Protein AF-A0ABD2I333-F1 (afdb_monomer)

Structure (mmCIF, N/CA/C/O backbone):
data_AF-A0ABD2I333-F1
#
_entry.id   AF-A0ABD2I333-F1
#
loop_
_atom_site.group_PDB
_atom_site.id
_atom_site.type_symbol
_atom_site.label_atom_id
_atom_site.label_alt_id
_atom_site.label_comp_id
_atom_site.label_asym_id
_atom_site.label_entity_id
_atom_site.label_seq_id
_atom_site.pdbx_PDB_ins_code
_atom_site.Cartn_x
_atom_site.Cartn_y
_atom_site.Cartn_z
_atom_site.occupancy
_atom_site.B_iso_or_equiv
_atom_site.auth_seq_id
_atom_site.auth_comp_id
_atom_site.auth_asym_id
_atom_site.auth_atom_id
_atom_site.pdbx_PDB_model_num
ATOM 1 N N . MET A 1 1 ? 0.057 -16.371 -21.407 1.00 46.62 1 MET A N 1
ATOM 2 C CA . MET A 1 1 ? 1.078 -15.307 -21.569 1.00 46.62 1 MET A CA 1
ATOM 3 C C . MET A 1 1 ? 0.359 -13.962 -21.613 1.00 46.62 1 MET A C 1
ATOM 5 O O . MET A 1 1 ? -0.645 -13.895 -22.303 1.00 46.62 1 MET A O 1
ATOM 9 N N . LEU A 1 2 ? 0.805 -12.925 -20.886 1.00 60.25 2 LEU A N 1
ATOM 10 C CA . LEU A 1 2 ? 0.185 -11.587 -20.976 1.00 60.25 2 LEU A CA 1
ATOM 11 C C . LEU A 1 2 ? 0.346 -11.010 -22.398 1.00 60.25 2 LEU A C 1
ATOM 13 O O . LEU A 1 2 ? 1.475 -10.897 -22.891 1.00 60.25 2 LEU A O 1
ATOM 17 N N . ASP A 1 3 ? -0.775 -10.639 -23.018 1.00 67.31 3 ASP A N 1
ATOM 18 C CA . ASP A 1 3 ? -0.886 -10.197 -24.413 1.00 67.31 3 ASP A CA 1
ATOM 19 C C . ASP A 1 3 ? -0.136 -8.875 -24.718 1.00 67.31 3 ASP A C 1
ATOM 21 O O . ASP A 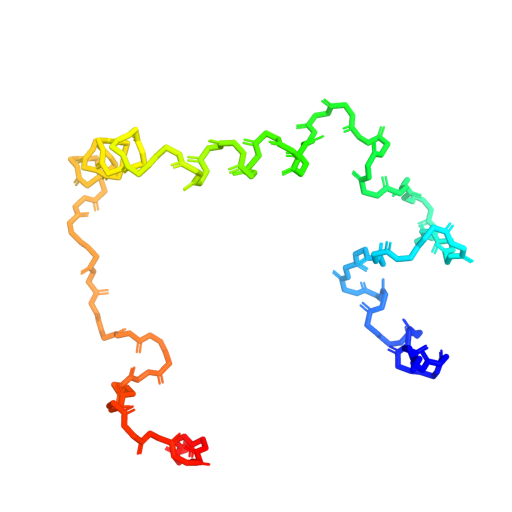1 3 ? 0.159 -8.070 -23.826 1.00 67.31 3 ASP A O 1
ATOM 25 N N . LYS A 1 4 ? 0.313 -8.687 -25.973 1.00 58.16 4 LYS A N 1
ATOM 26 C CA . LYS A 1 4 ? 1.065 -7.495 -26.439 1.00 58.16 4 LYS A CA 1
ATOM 27 C C . LYS A 1 4 ? 0.179 -6.285 -26.712 1.00 58.16 4 LYS A C 1
ATOM 29 O O . LYS A 1 4 ? 0.643 -5.174 -26.473 1.00 58.16 4 LYS A O 1
ATOM 34 N N . ALA A 1 5 ? -1.069 -6.474 -27.118 1.00 56.00 5 ALA A N 1
ATOM 35 C CA . ALA A 1 5 ? -1.946 -5.388 -27.534 1.00 56.00 5 ALA A CA 1
ATOM 36 C C . ALA A 1 5 ? -2.587 -4.651 -26.345 1.00 56.00 5 ALA A C 1
ATOM 38 O O . ALA A 1 5 ? -2.679 -3.426 -26.372 1.00 56.00 5 ALA A O 1
ATOM 39 N N . THR A 1 6 ? -2.918 -5.338 -25.243 1.00 55.22 6 THR A N 1
ATOM 40 C CA . THR A 1 6 ? -3.460 -4.686 -24.024 1.00 55.22 6 THR A CA 1
ATOM 41 C C . THR A 1 6 ? -2.461 -3.717 -23.359 1.00 55.22 6 THR A C 1
ATOM 43 O O . THR A 1 6 ? -2.850 -2.809 -22.623 1.00 55.22 6 THR A O 1
ATOM 46 N N . ARG A 1 7 ? -1.157 -3.864 -23.647 1.00 55.00 7 ARG A N 1
ATOM 47 C CA . ARG A 1 7 ? -0.067 -3.072 -23.048 1.00 55.00 7 ARG A CA 1
ATOM 48 C C . ARG A 1 7 ? -0.085 -1.599 -23.416 1.00 55.00 7 ARG A C 1
ATOM 50 O O . ARG A 1 7 ? 0.146 -0.779 -22.538 1.00 55.00 7 ARG A O 1
ATOM 57 N N . CYS A 1 8 ? -0.328 -1.266 -24.681 1.00 50.44 8 CYS A N 1
ATOM 58 C CA . CYS A 1 8 ? -0.147 0.107 -25.152 1.00 50.44 8 CYS A CA 1
ATOM 59 C C . CYS A 1 8 ? -1.210 1.053 -24.572 1.00 50.44 8 CYS A C 1
ATOM 61 O O . CYS A 1 8 ? -0.891 2.185 -24.234 1.00 50.44 8 CYS A O 1
ATOM 63 N N . PHE A 1 9 ? -2.440 0.568 -24.356 1.00 47.75 9 PHE A N 1
ATOM 64 C CA . PHE A 1 9 ? -3.505 1.363 -23.739 1.00 47.75 9 PHE A CA 1
ATOM 65 C C . PHE A 1 9 ? -3.381 1.434 -22.204 1.00 47.75 9 PHE A C 1
ATOM 67 O O . PHE A 1 9 ? -3.504 2.513 -21.630 1.00 47.75 9 PHE A O 1
ATOM 74 N N . MET A 1 10 ? -3.061 0.325 -21.517 1.00 55.94 10 MET A N 1
ATOM 75 C CA . MET A 1 10 ? -2.945 0.323 -20.045 1.00 55.94 10 MET A CA 1
ATOM 76 C C . MET A 1 10 ? -1.641 0.944 -19.512 1.00 55.94 10 MET A C 1
ATOM 78 O O . MET A 1 10 ? -1.660 1.522 -18.425 1.00 55.94 10 MET A O 1
ATOM 82 N N . GLN A 1 11 ? -0.524 0.903 -20.256 1.00 57.22 11 GLN A N 1
ATOM 83 C CA . GLN A 1 11 ? 0.726 1.574 -19.842 1.00 57.22 11 GLN A CA 1
ATOM 84 C C . GLN A 1 11 ? 0.620 3.100 -19.799 1.00 57.22 11 GLN A C 1
ATOM 86 O O . GLN A 1 11 ? 1.475 3.758 -19.208 1.00 57.22 11 GLN A O 1
ATOM 91 N N . ILE A 1 12 ? -0.416 3.683 -20.406 1.00 55.56 12 ILE A N 1
ATOM 92 C CA . ILE A 1 12 ? -0.676 5.120 -20.292 1.00 55.56 12 ILE A CA 1
ATOM 93 C C . ILE A 1 12 ? -1.060 5.474 -18.848 1.00 55.56 12 ILE A C 1
ATOM 95 O O . ILE A 1 12 ? -0.764 6.589 -18.415 1.00 55.56 12 ILE A O 1
ATOM 99 N N . LEU A 1 13 ? -1.667 4.533 -18.110 1.00 68.00 13 LEU A N 1
ATOM 100 C CA . LEU A 1 13 ? -2.219 4.756 -16.776 1.00 68.00 13 LEU A CA 1
ATOM 101 C C . LEU A 1 13 ? -1.285 4.322 -15.637 1.00 68.00 13 LEU A C 1
ATOM 103 O O . LEU A 1 13 ? -1.325 4.963 -14.591 1.00 68.00 13 LEU A O 1
ATOM 107 N N . GLN A 1 14 ? -0.476 3.262 -15.799 1.00 80.44 14 GLN A N 1
ATOM 108 C CA . GLN A 1 14 ? 0.351 2.672 -14.723 1.00 80.44 14 GLN A CA 1
ATOM 109 C C . GLN A 1 14 ? 1.591 1.900 -15.243 1.00 80.44 14 GLN A C 1
ATOM 111 O O . GLN A 1 14 ? 1.745 1.663 -16.443 1.00 80.44 14 GLN A O 1
ATOM 116 N N . TRP A 1 15 ? 2.475 1.470 -14.326 1.00 86.62 15 TRP A N 1
ATOM 117 C CA . TRP A 1 15 ? 3.663 0.654 -14.629 1.00 86.62 15 TRP A CA 1
ATOM 118 C C . TRP A 1 15 ? 3.340 -0.793 -15.023 1.00 86.62 15 TRP A C 1
ATOM 120 O O . TRP A 1 15 ? 2.415 -1.421 -14.511 1.00 86.62 15 TRP A O 1
ATOM 130 N N . SER A 1 16 ? 4.184 -1.357 -15.889 1.00 85.62 16 SER A N 1
ATOM 131 C CA . SER A 1 16 ? 4.183 -2.786 -16.205 1.00 85.62 16 SER A CA 1
ATOM 132 C C . SER A 1 16 ? 4.880 -3.594 -15.103 1.00 85.62 16 SER A C 1
ATOM 134 O O . SER A 1 16 ? 5.903 -3.179 -14.566 1.00 85.62 16 SER A O 1
ATOM 136 N N . VAL A 1 17 ? 4.375 -4.799 -14.821 1.00 86.81 17 VAL A N 1
ATOM 137 C CA . VAL A 1 17 ? 5.045 -5.783 -13.942 1.00 86.81 17 VAL A CA 1
ATOM 138 C C . VAL A 1 17 ? 6.224 -6.464 -14.654 1.00 86.81 17 VAL A C 1
ATOM 140 O O . VAL A 1 17 ? 7.150 -6.979 -14.029 1.00 86.81 17 VAL A O 1
ATOM 143 N N . ARG A 1 18 ? 6.199 -6.494 -15.990 1.00 86.62 18 ARG A N 1
ATOM 144 C CA . ARG A 1 18 ? 7.224 -7.143 -16.810 1.00 86.62 18 ARG A CA 1
ATOM 145 C C . ARG A 1 18 ? 8.491 -6.299 -16.898 1.00 86.62 18 ARG A C 1
ATOM 147 O O . ARG A 1 18 ? 8.412 -5.124 -17.235 1.00 86.62 18 ARG A O 1
ATOM 154 N N . LYS A 1 19 ? 9.649 -6.942 -16.729 1.00 86.31 19 LYS A N 1
ATOM 155 C CA . LYS A 1 19 ? 10.975 -6.313 -16.871 1.00 86.31 19 LYS A CA 1
ATOM 156 C C . LYS A 1 19 ? 11.367 -6.009 -18.317 1.00 86.31 19 LYS A C 1
ATOM 158 O O . LYS A 1 19 ? 12.159 -5.110 -18.552 1.00 86.31 19 LYS A O 1
ATOM 163 N N . ASP A 1 20 ? 10.835 -6.767 -19.273 1.00 84.94 20 ASP A N 1
ATOM 164 C CA . ASP A 1 20 ? 11.149 -6.632 -20.701 1.00 84.94 20 ASP A CA 1
ATOM 165 C C . ASP A 1 20 ? 10.273 -5.593 -21.419 1.00 84.94 20 ASP A C 1
ATOM 167 O O . ASP A 1 20 ? 10.356 -5.431 -22.633 1.00 84.94 20 ASP A O 1
ATOM 171 N N . VAL A 1 21 ? 9.407 -4.902 -20.677 1.00 82.69 21 VAL A N 1
ATOM 172 C CA . VAL A 1 21 ? 8.562 -3.828 -21.191 1.00 82.69 21 VAL A CA 1
ATOM 173 C C . VAL A 1 21 ? 9.124 -2.510 -20.662 1.00 82.69 21 VAL A C 1
ATOM 175 O O . VAL A 1 21 ? 9.181 -2.349 -19.441 1.00 82.69 21 VAL A O 1
ATOM 178 N N . PRO A 1 22 ? 9.546 -1.576 -21.531 1.00 82.44 22 PRO A N 1
ATOM 179 C CA . PRO A 1 22 ? 10.082 -0.299 -21.082 1.00 82.44 22 PRO A CA 1
ATOM 180 C C . PRO A 1 22 ? 9.003 0.519 -20.364 1.00 82.44 22 PRO A C 1
ATOM 182 O O . PRO A 1 22 ? 7.812 0.416 -20.675 1.00 82.44 22 PRO A O 1
ATOM 185 N N . ALA A 1 23 ? 9.430 1.325 -19.394 1.00 83.88 23 ALA A N 1
ATOM 186 C CA . ALA A 1 23 ? 8.574 2.332 -18.787 1.00 83.88 23 ALA A C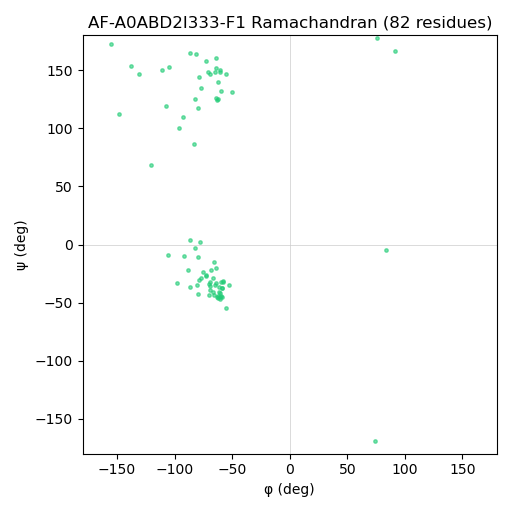A 1
ATOM 187 C C . ALA A 1 23 ? 8.171 3.387 -19.833 1.00 83.88 23 ALA A C 1
ATOM 189 O O . ALA A 1 23 ? 8.807 3.520 -20.878 1.00 83.88 23 ALA A O 1
ATOM 190 N N . LYS A 1 24 ? 7.097 4.127 -19.548 1.00 83.50 24 LYS A N 1
ATOM 191 C CA . LYS A 1 24 ? 6.667 5.255 -20.381 1.00 83.50 24 LYS A CA 1
ATOM 192 C C . LYS A 1 24 ? 7.768 6.321 -20.433 1.00 83.50 24 LYS A C 1
ATOM 194 O O . LYS A 1 24 ? 8.474 6.515 -19.444 1.00 83.50 24 LYS A O 1
ATOM 199 N N . ASP A 1 25 ? 7.871 7.034 -21.552 1.00 82.75 25 ASP A N 1
ATOM 200 C CA . ASP A 1 25 ? 8.866 8.094 -21.742 1.00 82.75 25 ASP A CA 1
ATOM 201 C C . ASP A 1 25 ? 8.880 9.092 -20.574 1.00 82.75 25 ASP A C 1
ATOM 203 O O . ASP A 1 25 ? 7.837 9.576 -20.129 1.00 82.75 25 ASP A O 1
ATOM 207 N N . GLY A 1 26 ? 10.079 9.378 -20.059 1.00 85.62 26 GLY A N 1
ATOM 208 C CA . GLY A 1 26 ? 10.291 10.250 -18.899 1.00 85.62 26 GLY A CA 1
ATOM 209 C C . GLY A 1 26 ? 10.132 9.573 -17.530 1.00 85.62 26 GLY A C 1
ATOM 210 O O . GLY A 1 26 ? 10.430 10.199 -16.513 1.00 85.62 26 GLY A O 1
ATOM 211 N N . PHE A 1 27 ? 9.727 8.300 -17.478 1.00 86.75 27 PHE A N 1
ATOM 212 C CA . PHE A 1 27 ? 9.595 7.535 -16.238 1.00 86.75 27 PHE A CA 1
ATOM 213 C C . PHE A 1 27 ? 10.646 6.433 -16.133 1.00 86.75 27 PHE A C 1
ATOM 215 O O . PHE A 1 27 ? 11.096 5.856 -17.120 1.00 86.75 27 PHE A O 1
ATOM 222 N N . LYS A 1 28 ? 11.015 6.122 -14.891 1.00 90.38 28 LYS A N 1
ATOM 223 C CA . LYS A 1 28 ? 11.801 4.933 -14.560 1.00 90.38 28 LYS A CA 1
ATOM 224 C C . LYS A 1 28 ? 10.862 3.748 -14.360 1.00 90.38 28 LYS A C 1
ATOM 226 O O . LYS A 1 28 ? 9.654 3.928 -14.169 1.00 90.38 28 LYS A O 1
ATOM 231 N N . GLN A 1 29 ? 11.400 2.535 -14.365 1.00 90.62 29 GLN A N 1
ATOM 232 C CA . GLN A 1 29 ? 10.638 1.373 -13.917 1.00 90.62 29 GLN A CA 1
ATOM 233 C C . GLN A 1 29 ? 10.216 1.558 -12.455 1.00 90.62 29 GLN A C 1
ATOM 235 O O . GLN A 1 29 ? 10.915 2.201 -11.669 1.00 90.62 29 GLN A O 1
ATOM 240 N N . SER A 1 30 ? 9.080 0.981 -12.060 1.00 90.44 30 SER A N 1
ATOM 241 C CA . SER A 1 30 ? 8.506 1.202 -10.722 1.00 90.44 30 SER A CA 1
ATOM 242 C C . SER A 1 30 ? 9.458 0.811 -9.587 1.00 90.44 30 SER A C 1
ATOM 244 O O . SER A 1 30 ? 9.474 1.455 -8.543 1.00 90.44 30 SER A O 1
ATOM 246 N N . TRP A 1 31 ? 10.301 -0.203 -9.797 1.00 92.19 31 TRP A N 1
ATOM 247 C CA . TRP A 1 31 ? 11.287 -0.681 -8.820 1.00 92.19 31 TRP A CA 1
ATOM 248 C C . TRP A 1 31 ? 12.601 0.117 -8.776 1.00 92.19 31 TRP A C 1
ATOM 250 O O . TRP A 1 31 ? 13.469 -0.199 -7.966 1.00 92.19 31 TRP A O 1
ATOM 260 N N . GLU A 1 32 ? 12.789 1.123 -9.632 1.00 93.19 32 GLU A N 1
ATOM 261 C CA . GLU A 1 32 ? 14.007 1.952 -9.654 1.00 93.19 32 GLU A CA 1
ATOM 262 C C . GLU A 1 32 ? 13.891 3.210 -8.778 1.00 93.19 32 GLU A C 1
ATOM 264 O O . GLU A 1 32 ? 14.883 3.908 -8.537 1.00 93.19 32 GLU A O 1
ATOM 269 N N . TYR A 1 33 ? 12.690 3.520 -8.287 1.00 93.75 33 TYR A N 1
ATOM 270 C CA . TYR A 1 33 ? 12.449 4.651 -7.399 1.00 93.75 33 TYR A CA 1
ATOM 271 C C . TYR A 1 33 ? 12.859 4.308 -5.968 1.00 93.75 33 TYR A C 1
ATOM 273 O O . TYR A 1 33 ? 12.263 3.446 -5.337 1.00 93.75 33 TYR A O 1
ATOM 281 N N . LYS A 1 34 ? 13.841 5.026 -5.411 1.00 93.12 34 LYS A N 1
ATOM 282 C CA . LYS A 1 34 ? 14.294 4.814 -4.022 1.00 93.12 34 LYS A CA 1
ATOM 283 C C . LYS A 1 34 ? 13.253 5.230 -2.978 1.00 93.12 34 LYS A C 1
ATOM 285 O O . LYS A 1 34 ? 13.316 4.774 -1.844 1.00 93.12 34 LYS A O 1
ATOM 290 N N . GLN A 1 35 ? 12.322 6.104 -3.357 1.00 92.38 35 GLN A N 1
ATOM 291 C CA . GLN A 1 35 ? 11.251 6.607 -2.497 1.00 92.38 35 GLN A CA 1
ATOM 292 C C . GLN A 1 35 ? 10.074 5.629 -2.359 1.00 92.38 35 GLN A C 1
ATOM 294 O O . GLN A 1 35 ? 9.200 5.860 -1.531 1.00 92.38 35 GLN A O 1
ATOM 299 N N . SER A 1 36 ? 10.024 4.563 -3.165 1.00 92.12 36 SER A N 1
ATOM 300 C CA . SER A 1 36 ? 8.940 3.578 -3.152 1.00 92.12 36 SER A CA 1
ATOM 301 C C . SER A 1 36 ? 9.501 2.161 -3.092 1.00 92.12 36 SER A C 1
ATOM 303 O O . SER A 1 36 ? 10.570 1.874 -3.622 1.00 92.12 36 SER A O 1
ATOM 305 N N . SER A 1 37 ? 8.791 1.251 -2.427 1.00 94.94 37 SER A N 1
ATOM 306 C CA . SER A 1 37 ? 9.217 -0.142 -2.312 1.00 94.94 37 SER A CA 1
ATOM 307 C C . SER A 1 37 ? 8.021 -1.077 -2.237 1.00 94.94 37 SER A C 1
ATOM 309 O O . SER A 1 37 ? 7.324 -1.134 -1.225 1.00 94.94 37 SER A O 1
ATOM 311 N N . HIS A 1 38 ? 7.836 -1.883 -3.285 1.00 93.94 38 HIS A N 1
ATOM 312 C CA . HIS A 1 38 ? 6.814 -2.933 -3.301 1.00 93.94 38 HIS A CA 1
ATOM 313 C C . HIS A 1 38 ? 7.017 -3.939 -2.155 1.00 93.94 38 HIS A C 1
ATOM 315 O O . HIS A 1 38 ? 6.055 -4.354 -1.521 1.00 93.94 38 HIS A O 1
ATOM 321 N N . LYS A 1 39 ? 8.278 -4.259 -1.828 1.00 95.81 39 LYS A N 1
ATOM 322 C CA . LYS A 1 39 ? 8.623 -5.178 -0.730 1.00 95.81 39 LYS A CA 1
ATOM 323 C C . LYS A 1 39 ? 8.312 -4.603 0.649 1.00 95.81 39 LYS A C 1
ATOM 325 O O . LYS A 1 39 ? 8.042 -5.354 1.575 1.00 95.81 39 LYS A O 1
ATOM 330 N N . ALA A 1 40 ? 8.413 -3.285 0.820 1.00 96.50 40 ALA A N 1
ATOM 331 C CA . ALA A 1 40 ? 8.065 -2.661 2.094 1.00 96.50 40 ALA A CA 1
ATOM 332 C C . ALA A 1 40 ? 6.553 -2.732 2.336 1.00 96.50 40 ALA A C 1
ATOM 334 O O . ALA A 1 40 ? 6.134 -3.016 3.452 1.00 96.50 40 ALA A O 1
ATOM 335 N N . PHE A 1 41 ? 5.751 -2.538 1.284 1.00 96.69 41 PHE A N 1
ATOM 336 C CA . PHE A 1 41 ? 4.301 -2.682 1.373 1.00 96.69 41 PHE A CA 1
ATOM 337 C C . PHE A 1 41 ? 3.870 -4.133 1.632 1.00 96.69 41 PHE A C 1
ATOM 339 O O . PHE A 1 41 ? 3.001 -4.364 2.464 1.00 96.69 41 PH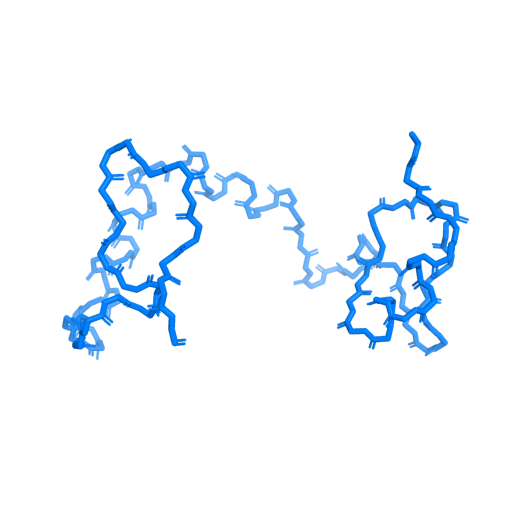E A O 1
ATOM 346 N N . GLU A 1 42 ? 4.516 -5.109 0.986 1.00 97.81 42 GLU A N 1
ATOM 347 C CA . GLU A 1 42 ? 4.320 -6.538 1.272 1.00 97.81 42 GLU A CA 1
ATOM 348 C C . GLU A 1 42 ? 4.558 -6.846 2.758 1.00 97.81 42 GLU A C 1
ATOM 350 O O . GLU A 1 42 ? 3.647 -7.304 3.441 1.00 97.81 42 GLU A O 1
ATOM 355 N N . LYS A 1 43 ? 5.727 -6.467 3.290 1.00 97.81 43 LYS A N 1
ATOM 356 C CA . LYS A 1 43 ? 6.061 -6.647 4.713 1.00 97.81 43 LYS A CA 1
ATOM 357 C C . LYS A 1 43 ? 5.087 -5.948 5.659 1.00 97.81 43 LYS A C 1
ATOM 359 O O . LYS A 1 43 ? 4.790 -6.471 6.725 1.00 97.81 43 LYS A O 1
ATOM 364 N N . PHE A 1 44 ? 4.609 -4.760 5.290 1.00 97.81 44 PHE A N 1
ATOM 365 C CA . PHE A 1 44 ? 3.592 -4.053 6.066 1.00 97.81 44 PHE A CA 1
ATOM 366 C C . PHE A 1 44 ? 2.287 -4.854 6.126 1.00 97.81 44 PHE A C 1
ATOM 368 O O . PHE A 1 44 ? 1.707 -4.986 7.194 1.00 97.81 44 PHE A O 1
ATOM 375 N N . MET A 1 45 ? 1.842 -5.423 5.004 1.00 98.12 45 MET A N 1
ATOM 376 C CA . MET A 1 45 ? 0.589 -6.179 4.934 1.00 98.12 45 MET A CA 1
ATOM 377 C C . MET A 1 45 ? 0.649 -7.550 5.622 1.00 98.12 45 MET A C 1
ATOM 379 O O . MET A 1 45 ? -0.399 -8.038 6.055 1.00 98.12 45 MET A O 1
ATOM 383 N N . GLU A 1 46 ? 1.839 -8.151 5.723 1.00 98.06 46 GLU A N 1
ATOM 384 C CA . GLU A 1 46 ? 2.081 -9.401 6.458 1.00 98.06 46 GLU A CA 1
ATOM 385 C C . GLU A 1 46 ? 1.856 -9.246 7.973 1.00 98.06 46 GLU A C 1
ATOM 387 O O . GLU A 1 46 ? 1.326 -10.158 8.610 1.00 98.06 46 GLU A O 1
ATOM 392 N N . ASP A 1 47 ? 2.184 -8.086 8.553 1.00 98.12 47 ASP A N 1
ATOM 393 C CA . ASP A 1 47 ? 1.927 -7.780 9.965 1.00 98.12 47 ASP A CA 1
ATOM 394 C C . ASP A 1 47 ? 0.488 -7.282 10.175 1.00 98.12 47 ASP A C 1
ATOM 396 O O . ASP A 1 47 ? 0.193 -6.083 10.178 1.00 98.12 47 ASP A O 1
ATOM 400 N N . ARG A 1 48 ? -0.439 -8.227 10.362 1.00 98.12 48 ARG A N 1
ATOM 401 C CA . ARG A 1 48 ? -1.857 -7.907 10.585 1.00 98.12 48 ARG A CA 1
ATOM 402 C C . ARG A 1 48 ? -2.087 -7.071 11.846 1.00 98.12 48 ARG A C 1
ATOM 404 O O . ARG A 1 48 ? -2.926 -6.172 11.806 1.00 98.12 48 ARG A O 1
ATOM 411 N N . ASP A 1 49 ? -1.337 -7.308 12.919 1.00 98.31 49 ASP A N 1
ATOM 412 C CA . ASP A 1 49 ? -1.494 -6.571 14.178 1.00 98.31 49 ASP A CA 1
ATOM 413 C C . ASP A 1 49 ? -1.027 -5.119 14.036 1.00 98.31 49 ASP A C 1
ATOM 415 O O . ASP A 1 49 ? -1.708 -4.190 14.485 1.00 98.31 49 ASP A O 1
ATOM 419 N N . GLY A 1 50 ? 0.118 -4.905 13.383 1.00 97.94 50 GLY A N 1
ATOM 420 C CA . GLY A 1 50 ? 0.636 -3.575 13.077 1.00 97.94 50 GLY A CA 1
ATOM 421 C C . GLY A 1 50 ? -0.323 -2.770 12.199 1.00 97.94 50 GLY A C 1
ATOM 422 O O . GLY A 1 50 ? -0.620 -1.610 12.507 1.00 97.94 50 GLY A O 1
ATOM 423 N N . VAL A 1 51 ? -0.874 -3.399 11.155 1.00 98.06 51 VAL A N 1
ATOM 424 C CA . VAL A 1 51 ? -1.858 -2.777 10.254 1.00 98.06 51 VAL A CA 1
ATOM 425 C C . VAL A 1 51 ? -3.117 -2.343 11.005 1.00 98.06 51 VAL A C 1
ATOM 427 O O . VAL A 1 51 ? -3.576 -1.215 10.8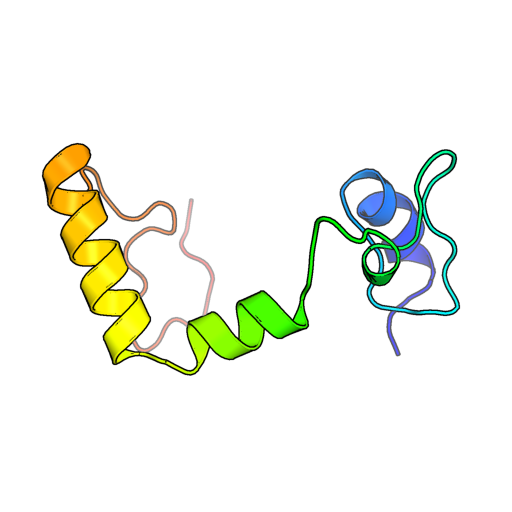16 1.00 98.06 51 VAL A O 1
ATOM 430 N N . GLU A 1 52 ? -3.684 -3.192 11.867 1.00 97.75 52 GLU A N 1
ATOM 431 C CA . GLU A 1 52 ? -4.917 -2.848 12.590 1.00 97.75 52 GLU A CA 1
ATOM 432 C C . GLU A 1 52 ? -4.699 -1.747 13.640 1.00 97.75 52 GLU A C 1
ATOM 434 O O . GLU A 1 52 ? -5.542 -0.854 13.782 1.00 97.75 52 GLU A O 1
ATOM 439 N N . ARG A 1 53 ? -3.542 -1.720 14.318 1.00 97.75 53 ARG A N 1
ATOM 440 C CA . ARG A 1 53 ? -3.186 -0.610 15.223 1.00 97.75 53 ARG A CA 1
ATOM 441 C C . ARG A 1 53 ? -3.063 0.710 14.470 1.00 97.75 53 ARG A C 1
ATOM 443 O O . ARG A 1 53 ? -3.604 1.718 14.922 1.00 97.75 53 ARG A O 1
ATOM 450 N N . PHE A 1 54 ? -2.392 0.703 13.320 1.00 97.38 54 PHE A N 1
ATOM 451 C CA . PHE A 1 54 ? -2.251 1.891 12.481 1.00 97.38 54 PHE A CA 1
ATOM 452 C C . PHE A 1 54 ? -3.609 2.393 11.970 1.00 97.38 54 PHE A C 1
ATOM 454 O O . PHE A 1 54 ? -3.912 3.578 12.100 1.00 97.38 54 PHE A O 1
ATOM 461 N N . LYS A 1 55 ? -4.474 1.499 11.473 1.00 96.31 55 LYS A N 1
ATOM 462 C CA . LYS A 1 55 ? -5.842 1.853 11.055 1.00 96.31 55 LYS A CA 1
ATOM 463 C C . LYS A 1 55 ? -6.653 2.462 12.199 1.00 96.31 55 LYS A C 1
ATOM 465 O O . LYS A 1 55 ? -7.277 3.497 12.005 1.00 96.31 55 LYS A O 1
ATOM 470 N N . THR A 1 56 ? -6.589 1.872 13.394 1.00 96.19 56 THR A N 1
ATOM 471 C CA . THR A 1 56 ? -7.277 2.399 14.586 1.00 96.19 56 THR A CA 1
ATOM 472 C C . THR A 1 56 ? -6.786 3.806 14.934 1.00 96.19 56 THR A C 1
ATOM 474 O O . THR A 1 56 ? -7.584 4.690 15.233 1.00 96.19 56 THR A O 1
ATOM 477 N N . GLN A 1 57 ? -5.473 4.047 14.838 1.00 96.94 57 GLN A N 1
ATOM 478 C CA . GLN A 1 57 ? -4.903 5.385 15.014 1.00 96.94 57 GLN A CA 1
ATOM 479 C C . GLN A 1 57 ? -5.454 6.383 13.995 1.00 96.94 57 GLN A C 1
ATOM 481 O O . GLN A 1 57 ? -5.829 7.488 14.375 1.00 96.94 57 GLN A O 1
ATOM 486 N N . MET A 1 58 ? -5.557 5.994 12.722 1.00 97.12 58 MET A N 1
ATOM 487 C CA . MET A 1 58 ? -6.151 6.842 11.687 1.00 97.12 58 MET A CA 1
ATOM 488 C C . MET A 1 58 ? -7.620 7.170 11.979 1.00 97.12 58 MET 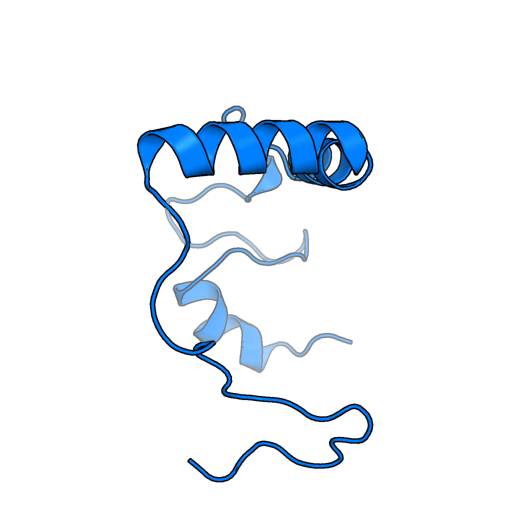A C 1
ATOM 490 O O . MET A 1 58 ? -8.008 8.326 11.815 1.00 97.12 58 MET A O 1
ATOM 494 N N . SER A 1 59 ? -8.418 6.214 12.466 1.00 95.88 59 SER A N 1
ATOM 495 C CA . SER A 1 59 ? -9.822 6.458 12.833 1.00 95.88 59 SER A CA 1
ATOM 496 C C . SER A 1 59 ? -9.974 7.524 13.921 1.00 95.88 59 SER A C 1
ATOM 498 O O . SER A 1 59 ? -10.926 8.297 13.878 1.00 95.88 59 SER A O 1
ATOM 500 N N . PHE A 1 60 ? -9.024 7.650 14.856 1.00 95.81 60 PHE A N 1
ATOM 501 C CA . PHE A 1 60 ? -9.063 8.747 15.835 1.00 95.81 60 PHE A CA 1
ATOM 502 C C . PHE A 1 60 ? -8.928 10.131 15.189 1.00 95.81 60 PHE A C 1
ATOM 504 O O . PHE A 1 60 ? -9.518 11.089 15.682 1.00 95.81 60 PHE A O 1
ATOM 511 N N . PHE A 1 61 ? -8.163 10.251 14.101 1.00 95.81 61 PHE A N 1
ATOM 512 C CA . PHE A 1 61 ? -7.952 11.531 13.418 1.00 95.81 61 PHE A CA 1
ATOM 513 C C . PHE A 1 61 ? -9.029 11.841 12.378 1.00 95.81 61 PHE A C 1
ATOM 515 O O . PHE A 1 61 ? -9.400 13.002 12.217 1.00 95.81 61 PHE A O 1
ATOM 522 N N . PHE A 1 62 ? -9.515 10.826 11.663 1.00 95.88 62 PHE A N 1
ATOM 523 C CA . PHE A 1 62 ? -10.416 11.003 10.520 1.00 95.88 62 PHE A CA 1
ATOM 524 C C . PHE A 1 62 ? -11.874 10.626 10.812 1.00 95.88 62 PHE A C 1
ATOM 526 O O . PHE A 1 62 ? -12.748 10.913 9.997 1.00 95.88 62 PHE A O 1
ATOM 533 N N . GLY A 1 63 ? -12.145 10.026 11.972 1.00 93.19 63 GLY A N 1
ATOM 534 C CA . GLY A 1 63 ? -13.434 9.426 12.292 1.00 93.19 63 GLY A CA 1
ATOM 535 C C . GLY A 1 63 ? -13.649 8.086 11.586 1.00 93.19 63 GLY A C 1
ATOM 536 O O . GLY A 1 63 ? -12.817 7.612 10.809 1.00 93.19 63 GLY A O 1
ATOM 537 N N . GLU 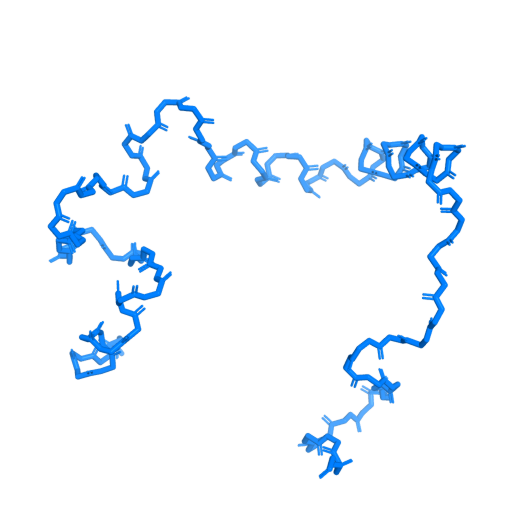A 1 64 ? -14.792 7.466 11.869 1.00 93.06 64 GLU A N 1
ATOM 538 C CA . GLU A 1 64 ? -15.203 6.228 11.206 1.00 93.06 64 GLU A CA 1
ATOM 539 C C . GLU A 1 64 ? -15.555 6.470 9.736 1.00 93.06 64 GLU A C 1
ATOM 541 O O . GLU A 1 64 ? -16.119 7.510 9.381 1.00 93.06 64 GLU A O 1
ATOM 546 N N . VAL A 1 65 ? -15.274 5.481 8.883 1.00 92.38 65 VAL A N 1
ATOM 547 C CA . VAL A 1 65 ? -15.615 5.532 7.455 1.00 92.38 65 VAL A CA 1
ATOM 548 C C . VAL A 1 65 ? -17.133 5.622 7.296 1.00 92.38 65 VAL A C 1
ATOM 550 O O . VAL A 1 65 ? -17.870 4.778 7.799 1.00 92.38 65 VAL A O 1
ATOM 553 N N . GLN A 1 66 ? -17.595 6.645 6.579 1.00 93.56 66 GLN A N 1
ATOM 554 C CA . GLN A 1 66 ? -19.016 6.888 6.327 1.00 93.56 66 GLN A CA 1
ATOM 555 C C . GLN A 1 66 ? -19.408 6.505 4.897 1.00 93.56 66 GLN A C 1
ATOM 557 O O . GLN A 1 66 ? -18.603 6.603 3.970 1.00 93.56 66 GLN A O 1
ATOM 562 N N . GLY A 1 67 ? -20.681 6.146 4.718 1.00 92.38 67 GLY A N 1
ATOM 563 C CA . GLY A 1 67 ? -21.245 5.735 3.431 1.00 92.38 67 GLY A CA 1
ATOM 564 C C . GLY A 1 67 ? -21.177 4.226 3.187 1.00 92.38 67 GLY A C 1
ATOM 565 O O . GLY A 1 67 ? -20.522 3.479 3.910 1.00 92.38 67 GLY A O 1
ATOM 566 N N . GLY A 1 68 ? -21.909 3.768 2.171 1.00 90.62 68 GLY A N 1
ATOM 567 C CA . GLY A 1 68 ? -21.866 2.369 1.748 1.00 90.62 68 GLY A CA 1
ATOM 568 C C . GLY A 1 68 ? -20.556 2.023 1.025 1.00 90.62 68 GLY A C 1
ATOM 569 O O . GLY A 1 68 ? -19.903 2.913 0.475 1.00 90.62 68 GLY A O 1
ATOM 570 N N . PRO A 1 69 ? -20.171 0.737 0.977 1.00 90.75 69 PRO A N 1
ATOM 571 C CA . PRO A 1 69 ? -19.017 0.293 0.200 1.00 90.75 69 PRO A CA 1
ATOM 572 C C . PRO A 1 69 ? -19.210 0.631 -1.285 1.00 90.75 69 PRO A C 1
ATOM 574 O O . PRO A 1 69 ? -20.255 0.329 -1.861 1.00 90.75 69 PRO A O 1
ATOM 577 N N . SER A 1 70 ? -18.199 1.232 -1.923 1.00 90.44 70 SER A N 1
ATOM 578 C CA . SER A 1 70 ? -18.276 1.626 -3.339 1.00 90.44 70 SER A CA 1
ATOM 579 C C . SER A 1 70 ? -18.564 0.471 -4.311 1.00 90.44 70 SER A C 1
ATOM 581 O O . SER A 1 70 ? -19.263 0.716 -5.292 1.00 90.44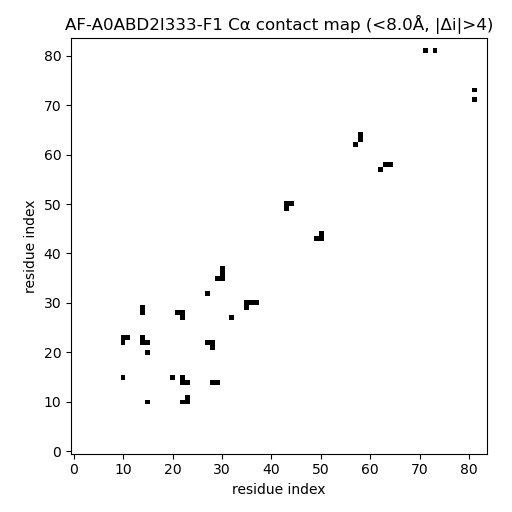 70 SER A O 1
ATOM 583 N N . PRO A 1 71 ? -18.139 -0.788 -4.062 1.00 86.75 71 PRO A N 1
ATOM 584 C CA . PRO A 1 71 ? -18.540 -1.925 -4.892 1.00 86.75 71 PRO A CA 1
ATOM 585 C C . PRO A 1 71 ? -19.961 -2.444 -4.611 1.00 86.75 71 PRO A C 1
ATOM 587 O O . PRO A 1 71 ? -20.349 -3.452 -5.192 1.00 86.75 71 PRO A O 1
ATOM 590 N N . GLY A 1 72 ? -20.722 -1.819 -3.707 1.00 88.44 72 GLY A N 1
ATOM 591 C CA . GLY A 1 72 ? -21.970 -2.364 -3.174 1.00 88.44 72 GLY A CA 1
ATOM 592 C C . GLY A 1 72 ? -21.741 -3.504 -2.173 1.00 88.44 72 GLY A C 1
ATOM 593 O O . GLY A 1 72 ? -20.624 -3.753 -1.719 1.00 88.44 72 GLY A O 1
ATOM 594 N N . HIS A 1 73 ? -22.819 -4.199 -1.807 1.00 88.62 73 HIS A N 1
ATOM 595 C CA . HIS A 1 73 ? -22.766 -5.339 -0.888 1.00 88.62 73 HIS A CA 1
ATOM 596 C C . HIS A 1 73 ? -22.709 -6.649 -1.684 1.00 88.62 73 HIS A C 1
ATOM 598 O O . HIS A 1 73 ? -23.723 -7.129 -2.189 1.00 88.62 73 HIS A O 1
ATOM 604 N N . VAL A 1 74 ? -21.502 -7.201 -1.809 1.00 87.81 74 VAL A N 1
ATOM 605 C CA . VAL A 1 74 ? -21.225 -8.478 -2.483 1.00 87.81 74 VAL A CA 1
ATOM 606 C C . VAL A 1 74 ? -21.505 -9.624 -1.506 1.00 87.81 74 VAL A C 1
ATOM 608 O O . VAL A 1 74 ? -20.963 -9.648 -0.402 1.00 87.81 74 VAL A O 1
ATOM 611 N N . ASN A 1 75 ? -22.361 -10.570 -1.899 1.00 85.62 75 ASN A N 1
ATOM 612 C CA . ASN A 1 75 ? -22.692 -11.745 -1.082 1.00 85.62 75 ASN A CA 1
ATOM 613 C C . ASN A 1 75 ? -21.622 -12.847 -1.204 1.00 85.62 75 ASN A C 1
ATOM 615 O O . ASN A 1 75 ? -20.849 -12.870 -2.158 1.00 85.62 75 ASN A O 1
ATOM 619 N N . LEU A 1 76 ? -21.633 -13.811 -0.272 1.00 89.75 76 LEU A N 1
ATOM 620 C CA . LEU A 1 76 ? -20.675 -14.933 -0.213 1.00 89.75 76 LEU A CA 1
ATOM 621 C C . LEU A 1 76 ? -20.549 -15.725 -1.529 1.00 89.75 76 LEU A C 1
ATOM 623 O O . LEU A 1 76 ? -19.461 -16.188 -1.857 1.00 89.75 76 LEU A O 1
ATOM 627 N N . TYR A 1 77 ? -21.646 -15.872 -2.280 1.00 87.69 77 TYR A N 1
ATOM 628 C CA . TYR A 1 77 ? -21.702 -16.631 -3.534 1.00 87.69 77 TYR A CA 1
ATOM 629 C C . TYR A 1 77 ? -22.132 -15.737 -4.699 1.00 87.69 77 TYR A C 1
ATOM 631 O O . TYR A 1 77 ? -23.239 -15.852 -5.223 1.00 87.69 77 TYR A O 1
ATOM 639 N N . GLN A 1 78 ? -21.267 -14.801 -5.084 1.00 84.31 78 GLN A N 1
ATOM 640 C CA . GLN A 1 78 ? -21.524 -13.929 -6.223 1.00 84.31 78 GLN A CA 1
ATOM 641 C C . GLN A 1 78 ? -20.935 -14.510 -7.513 1.00 84.31 78 GLN A C 1
ATOM 643 O O . GLN A 1 78 ? -19.724 -14.528 -7.710 1.00 84.31 78 GLN A O 1
ATOM 648 N N . GLU A 1 79 ? -21.810 -14.949 -8.417 1.00 86.25 79 GLU A N 1
ATOM 649 C CA . GLU A 1 79 ? -21.409 -15.524 -9.711 1.00 86.25 79 GLU A CA 1
ATOM 650 C C . GLU A 1 79 ? -21.239 -14.475 -10.819 1.00 86.25 79 GLU A C 1
ATOM 652 O O . GLU A 1 79 ? -20.575 -14.723 -11.825 1.00 86.25 79 GLU A O 1
ATOM 657 N N . LYS A 1 80 ? -21.867 -13.302 -10.669 1.00 87.25 80 LYS A N 1
ATOM 65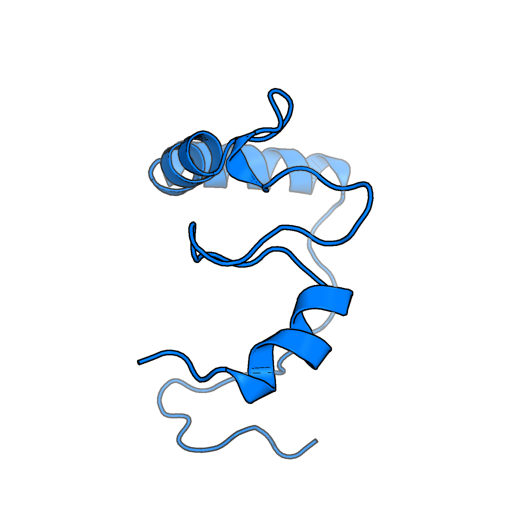8 C CA . LYS A 1 80 ? -21.897 -12.237 -11.684 1.00 87.25 80 LYS A CA 1
ATOM 659 C C . LYS A 1 80 ? -21.701 -10.869 -11.043 1.00 87.25 80 LYS A C 1
ATOM 661 O O . LYS A 1 80 ? -22.030 -10.679 -9.876 1.00 87.25 80 LYS A O 1
ATOM 666 N N . ALA A 1 81 ? -21.174 -9.910 -11.803 1.00 87.62 81 ALA A N 1
ATOM 667 C CA . ALA A 1 81 ? -21.085 -8.518 -11.360 1.00 87.62 81 ALA A CA 1
ATOM 668 C C . ALA A 1 81 ? -22.473 -7.984 -10.957 1.00 87.62 81 ALA A C 1
ATOM 670 O O . ALA A 1 81 ? -23.481 -8.391 -11.538 1.00 87.62 81 ALA A O 1
ATOM 671 N N . LEU A 1 82 ? -22.522 -7.089 -9.964 1.00 84.75 82 LEU A N 1
ATOM 672 C CA . LEU A 1 82 ? -23.781 -6.458 -9.566 1.00 84.75 82 LEU A CA 1
ATOM 673 C C . LEU A 1 82 ? -24.347 -5.644 -10.742 1.00 84.75 82 LEU A C 1
ATOM 675 O O . 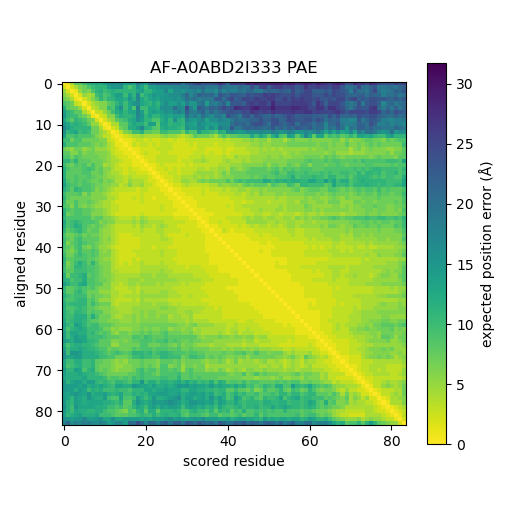LEU A 1 82 ? -23.566 -4.988 -11.443 1.00 84.75 82 LEU A O 1
ATOM 679 N N . PRO A 1 83 ? -25.674 -5.665 -10.965 1.00 79.56 83 PRO A N 1
ATOM 680 C CA . PRO A 1 83 ? -26.302 -4.753 -11.909 1.00 79.56 83 PRO A CA 1
ATOM 681 C C . PRO A 1 83 ? -26.112 -3.322 -11.390 1.00 79.56 83 PRO A C 1
ATOM 683 O O . PRO A 1 83 ? -26.419 -3.041 -10.231 1.00 79.56 83 PRO A O 1
ATOM 686 N N . HIS A 1 84 ? -25.551 -2.459 -12.230 1.00 65.00 84 HIS A N 1
ATOM 687 C CA . HIS A 1 84 ? -25.286 -1.048 -11.961 1.00 65.00 84 HIS A CA 1
ATOM 688 C C . HIS A 1 84 ? -26.029 -0.189 -12.976 1.00 65.00 84 HIS A C 1
ATOM 690 O O . HIS A 1 84 ? -26.068 -0.596 -14.161 1.00 65.00 84 HIS A O 1
#

Organism: NCBI:txid157864

Solvent-accessible surface area (backbone atoms only — not comparable to full-atom values): 5820 Å² total; per-residue (Å²): 130,91,67,76,75,66,44,71,69,51,47,76,79,47,82,73,92,52,87,92,54,81,51,54,92,99,51,70,52,73,86,71,40,88,92,53,55,74,66,57,53,49,58,49,67,68,38,57,68,61,47,51,54,51,51,55,56,48,33,75,77,70,47,76,89,78,80,77,61,90,88,54,89,80,61,99,83,68,91,65,83,79,91,127

Secondary structure (DSSP, 8-state):
---SSHHHHHTTTS--S-TTSPPPTT---GGG-TT--HHHHHHHHH-HHHHHHHHHHHHHHH-S--S--TT----TT--SPPP-

Foldseek 3Di:
DPDDPVCVVCLVPDADPDPPDAHDPPDHHPPVDPVDDPVVVVVCVVPPVNVVVVVVVVCVVPNDDDDADPQHDDDPDDPDRDDD

Sequence (84 aa):
MLDKATRCFMQILQWSVRKDVPAKDGFKQSWEYKQSSHKAFEKFMEDRDGVERFKTQMSFFFGEVQGGPSPGHVNLYQEKALPH

Nearest PDB structures (foldseek):
  6hhb-assembly1_A  TM=1.001E+00  e=5.616E-05  Dickeya dadantii 3937

Radius of gyration: 18.67 Å; Cα contacts (8 Å, |Δi|>4): 26; chains: 1; bounding box: 41×28×43 Å

Mean predicted aligned error: 7.64 Å

pLDDT: mean 85.63, std 13.91, range [46.62, 98.31]